Protein AF-A0A9D9VM12-F1 (afdb_monomer_lite)

Foldseek 3Di:
DAQPLVVLVVVLVVLVVQLVVLVVVLVVCVVVVPDDPVSNVVSVVSNVVSVVVNVVSVVVVVVDDRRDDDDCCVVCVVVPPDVPPPPPPDDPDDD

Structure (mmCIF, N/CA/C/O backbone):
data_AF-A0A9D9VM12-F1
#
_entry.id   AF-A0A9D9VM12-F1
#
loop_
_atom_site.group_PDB
_atom_site.id
_atom_site.type_symbol
_atom_site.label_atom_id
_atom_site.label_alt_id
_atom_site.label_comp_id
_atom_site.label_asym_id
_atom_site.label_entity_id
_atom_site.label_seq_id
_atom_site.pdbx_PDB_ins_code
_atom_site.Cartn_x
_atom_site.Cartn_y
_atom_site.Cartn_z
_atom_site.occupancy
_atom_site.B_iso_or_equiv
_atom_site.auth_seq_id
_atom_site.auth_comp_id
_atom_site.auth_asym_id
_atom_site.auth_atom_id
_atom_site.pdbx_PDB_model_num
ATOM 1 N N . MET A 1 1 ? -2.227 -1.977 24.884 1.00 69.00 1 MET A N 1
ATOM 2 C CA . MET A 1 1 ? -3.162 -2.184 23.758 1.00 69.00 1 MET A CA 1
ATOM 3 C C . MET A 1 1 ? -2.968 -1.035 22.780 1.00 69.00 1 MET A C 1
ATOM 5 O O . MET A 1 1 ? -3.048 0.114 23.201 1.00 69.00 1 MET A O 1
ATOM 9 N N . ILE A 1 2 ? -2.592 -1.322 21.534 1.00 78.81 2 ILE A N 1
ATOM 10 C CA . ILE A 1 2 ? -2.307 -0.289 20.522 1.00 78.81 2 ILE A CA 1
ATOM 11 C C . ILE A 1 2 ? -3.614 0.001 19.773 1.00 78.81 2 ILE A C 1
ATOM 13 O O . ILE A 1 2 ? -4.317 -0.954 19.431 1.00 78.81 2 ILE A O 1
ATOM 17 N N . PRO A 1 3 ? -3.976 1.271 19.513 1.00 84.19 3 PRO A N 1
ATOM 18 C CA . PRO A 1 3 ? -5.153 1.575 18.708 1.00 84.19 3 PRO A CA 1
ATOM 19 C C . PRO A 1 3 ? -5.018 0.944 17.320 1.00 84.19 3 PRO A C 1
ATOM 21 O O . PRO A 1 3 ? -4.016 1.163 16.632 1.00 84.19 3 PRO A O 1
ATOM 24 N N . LEU A 1 4 ? -6.027 0.182 16.892 1.00 85.25 4 LEU A N 1
ATOM 25 C CA . LEU A 1 4 ? -6.028 -0.484 15.585 1.00 85.25 4 LEU A CA 1
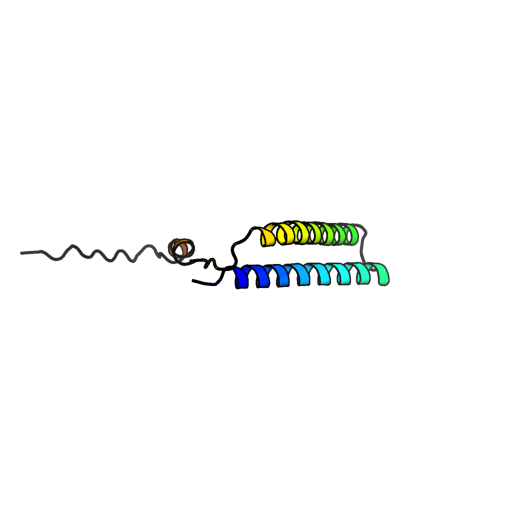ATOM 26 C C . LEU A 1 4 ? -5.840 0.530 14.440 1.00 85.25 4 LEU A C 1
ATOM 28 O O . LEU A 1 4 ? -5.167 0.256 13.445 1.00 85.25 4 LEU A O 1
ATOM 32 N N . SER A 1 5 ? -6.376 1.734 14.638 1.00 84.44 5 SER A N 1
ATOM 33 C CA . SER A 1 5 ? -6.271 2.880 13.738 1.00 84.44 5 SER A CA 1
ATOM 34 C C . SER A 1 5 ? -4.829 3.233 13.366 1.00 84.44 5 SER A C 1
ATOM 36 O O . SER A 1 5 ? -4.536 3.456 12.193 1.00 84.44 5 SER A O 1
ATOM 38 N N . TRP A 1 6 ? -3.907 3.221 14.330 1.00 86.06 6 TRP A N 1
ATOM 39 C CA . TRP A 1 6 ? -2.502 3.563 14.096 1.00 86.06 6 TRP A CA 1
ATOM 40 C C . TRP A 1 6 ? -1.808 2.526 13.213 1.00 86.06 6 TRP A C 1
ATOM 42 O O . TRP A 1 6 ? -1.072 2.888 12.295 1.00 86.06 6 TRP A O 1
ATOM 52 N N . LEU A 1 7 ? -2.076 1.242 13.457 1.00 85.62 7 LEU A N 1
ATOM 53 C CA . LEU A 1 7 ? -1.507 0.146 12.675 1.00 85.62 7 LEU A CA 1
ATOM 54 C C . LEU A 1 7 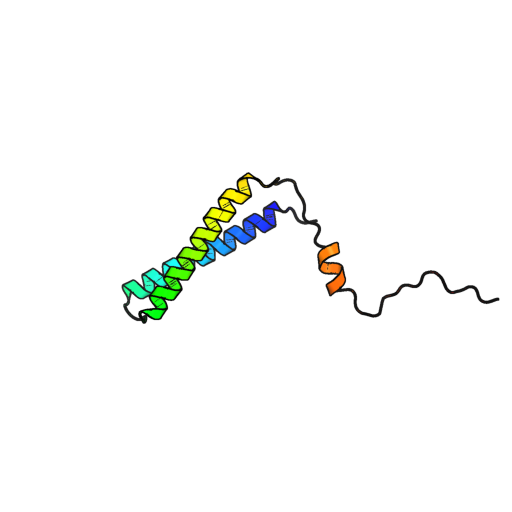? -2.034 0.155 11.235 1.00 85.62 7 LEU A C 1
ATOM 56 O O . LEU A 1 7 ? -1.246 0.038 10.298 1.00 85.62 7 LEU A O 1
ATOM 60 N N . LEU A 1 8 ? -3.341 0.359 11.051 1.00 86.38 8 LEU A N 1
ATOM 61 C CA . LEU A 1 8 ? -3.961 0.455 9.726 1.00 86.38 8 LEU A CA 1
ATOM 62 C C . LEU A 1 8 ? -3.412 1.639 8.922 1.00 86.38 8 LEU A C 1
ATOM 64 O O . LEU A 1 8 ? -3.060 1.469 7.755 1.00 86.38 8 LEU A O 1
ATOM 68 N N . ILE A 1 9 ? -3.288 2.818 9.541 1.00 87.75 9 ILE A N 1
ATOM 69 C CA . ILE A 1 9 ? -2.743 4.018 8.888 1.00 87.75 9 ILE A CA 1
ATOM 70 C C . ILE A 1 9 ? -1.273 3.812 8.505 1.00 87.75 9 ILE A C 1
ATOM 72 O O . ILE A 1 9 ? -0.893 4.117 7.374 1.00 87.75 9 ILE A O 1
ATOM 76 N N . ALA A 1 10 ? -0.449 3.266 9.405 1.00 90.06 10 ALA A N 1
ATOM 77 C CA . ALA A 1 10 ? 0.955 2.980 9.111 1.00 90.06 10 ALA A CA 1
ATOM 78 C C . ALA A 1 10 ? 1.100 1.965 7.965 1.00 90.06 10 ALA A C 1
ATOM 80 O O . ALA A 1 10 ? 1.912 2.161 7.059 1.00 90.06 10 ALA A O 1
ATOM 81 N N . TRP A 1 11 ? 0.282 0.911 7.968 1.00 88.00 11 TRP A N 1
ATOM 82 C CA . TRP A 1 11 ? 0.275 -0.101 6.915 1.00 88.00 11 TRP A CA 1
ATOM 83 C C . TRP A 1 11 ? -0.151 0.474 5.555 1.00 88.00 11 TRP A C 1
ATOM 85 O O . TRP A 1 11 ? 0.542 0.258 4.560 1.00 88.00 11 TRP A O 1
ATOM 95 N N . LEU A 1 12 ? -1.214 1.285 5.512 1.00 89.75 12 LEU A N 1
ATOM 96 C CA . LEU A 1 12 ? -1.626 2.011 4.302 1.00 89.75 12 LEU A CA 1
ATOM 97 C C . LEU A 1 12 ? -0.548 2.971 3.803 1.00 89.75 12 LEU A C 1
ATOM 99 O O . LEU A 1 12 ? -0.307 3.044 2.600 1.00 89.75 12 LEU A O 1
ATOM 103 N N . GLY A 1 13 ? 0.117 3.681 4.716 1.00 91.94 13 GLY A N 1
ATOM 104 C CA . GLY A 1 13 ? 1.221 4.578 4.386 1.00 91.94 13 GLY A CA 1
ATOM 105 C C . GLY A 1 13 ? 2.385 3.839 3.725 1.00 91.94 13 GLY A C 1
ATOM 106 O O . GLY A 1 13 ? 2.852 4.255 2.665 1.00 91.94 13 GLY A O 1
ATOM 107 N N . MET A 1 14 ? 2.814 2.710 4.298 1.00 92.75 14 MET A N 1
ATOM 108 C CA . MET A 1 14 ? 3.869 1.874 3.711 1.00 92.75 14 MET A CA 1
ATOM 109 C C . MET A 1 14 ? 3.469 1.324 2.340 1.00 92.75 14 MET A C 1
ATOM 111 O O . MET A 1 14 ? 4.274 1.353 1.409 1.00 92.75 14 MET A O 1
ATOM 115 N N . LEU A 1 15 ? 2.226 0.863 2.192 1.00 91.44 15 LEU A N 1
ATOM 116 C CA . LEU A 1 15 ? 1.735 0.294 0.939 1.00 91.44 15 LEU A CA 1
ATOM 117 C C . LEU A 1 15 ? 1.598 1.360 -0.162 1.00 91.44 15 LEU A C 1
ATOM 119 O O . LEU A 1 15 ? 1.974 1.120 -1.311 1.00 91.44 15 LEU A O 1
ATOM 123 N N . GLY A 1 16 ? 1.149 2.566 0.194 1.00 90.81 16 GLY A N 1
ATOM 124 C CA . GLY A 1 16 ? 1.119 3.719 -0.706 1.00 90.81 16 GLY A CA 1
ATOM 125 C C . GLY A 1 16 ? 2.518 4.175 -1.129 1.00 90.81 16 GLY A C 1
ATOM 126 O O . GLY A 1 16 ? 2.752 4.434 -2.311 1.00 90.81 16 GLY A O 1
ATOM 127 N N . LEU A 1 17 ? 3.475 4.215 -0.197 1.00 94.06 17 LEU A N 1
ATOM 128 C CA . LEU A 1 17 ? 4.869 4.541 -0.506 1.00 94.06 17 LEU A CA 1
ATOM 129 C C . LEU A 1 17 ? 5.489 3.499 -1.443 1.00 94.06 17 LEU A C 1
ATOM 131 O O . LEU A 1 17 ? 6.140 3.862 -2.421 1.00 94.06 17 LEU A O 1
ATOM 135 N N . PHE A 1 18 ? 5.234 2.216 -1.196 1.00 91.12 18 PHE A N 1
ATOM 136 C CA . PHE A 1 18 ? 5.690 1.133 -2.061 1.00 91.12 18 PHE A CA 1
ATOM 137 C C . PHE A 1 18 ? 5.113 1.241 -3.483 1.00 91.12 18 PHE A C 1
ATOM 139 O O . PHE A 1 18 ? 5.858 1.146 -4.460 1.00 91.12 18 PHE A O 1
ATOM 146 N N . PHE A 1 19 ? 3.814 1.528 -3.612 1.00 91.31 19 PHE A N 1
ATOM 147 C CA . PHE A 1 19 ? 3.167 1.782 -4.903 1.00 91.31 19 PHE A CA 1
ATOM 148 C C . PHE A 1 19 ? 3.802 2.962 -5.654 1.00 91.31 19 PHE A C 1
ATOM 150 O O . PHE A 1 19 ? 4.07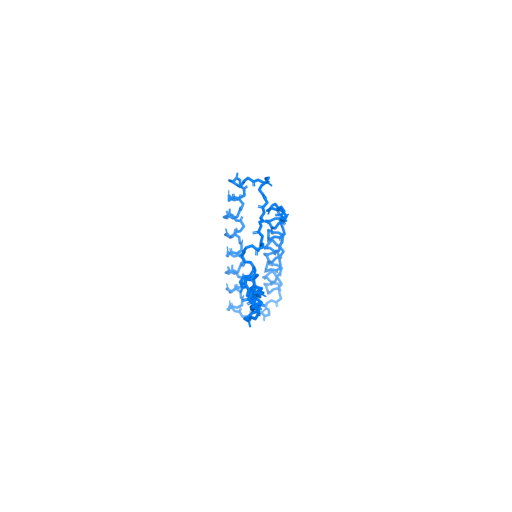7 2.871 -6.853 1.00 91.31 19 PHE A O 1
ATOM 157 N N . LEU A 1 20 ? 4.074 4.061 -4.947 1.00 93.62 20 LEU A N 1
ATOM 158 C CA . LEU A 1 20 ? 4.672 5.260 -5.526 1.00 93.62 20 LEU A CA 1
ATOM 159 C C . LEU A 1 20 ? 6.101 4.996 -6.018 1.00 93.62 20 LEU A C 1
ATOM 161 O O . LEU A 1 20 ? 6.445 5.390 -7.133 1.00 93.62 20 LEU A O 1
ATOM 165 N N . VAL A 1 21 ? 6.911 4.277 -5.238 1.00 92.44 21 VAL A N 1
ATOM 166 C CA . VAL A 1 21 ? 8.257 3.860 -5.657 1.00 92.44 21 VAL A CA 1
ATOM 167 C C . VAL A 1 21 ? 8.181 2.981 -6.905 1.00 92.44 21 VAL A C 1
ATOM 169 O O . VAL A 1 21 ? 8.890 3.254 -7.871 1.00 92.44 21 VAL A O 1
ATOM 172 N N . ALA A 1 22 ? 7.277 1.998 -6.943 1.00 89.44 22 ALA A N 1
ATOM 173 C CA . ALA A 1 22 ? 7.104 1.133 -8.110 1.00 89.44 22 ALA A CA 1
ATOM 174 C C . ALA A 1 22 ? 6.714 1.920 -9.378 1.00 89.44 22 ALA A C 1
ATOM 176 O O . ALA A 1 22 ? 7.252 1.657 -10.457 1.00 89.44 22 ALA A O 1
ATOM 177 N N . LEU A 1 23 ? 5.841 2.928 -9.256 1.00 91.69 23 LEU A N 1
ATOM 178 C CA . LEU A 1 23 ? 5.503 3.832 -10.361 1.00 91.69 23 LEU A CA 1
ATOM 179 C C . LEU A 1 23 ? 6.713 4.635 -10.844 1.00 91.69 23 LEU A C 1
ATOM 181 O O . LEU A 1 23 ? 6.975 4.675 -12.047 1.00 91.69 23 LEU A O 1
ATOM 185 N N . ILE A 1 24 ? 7.469 5.249 -9.928 1.00 92.62 24 ILE A N 1
ATOM 186 C CA . ILE A 1 24 ? 8.687 5.996 -10.279 1.00 92.62 24 ILE A CA 1
ATOM 187 C C . ILE A 1 24 ? 9.676 5.080 -11.001 1.00 92.62 24 ILE A C 1
ATOM 189 O O . ILE A 1 24 ? 10.238 5.465 -12.030 1.00 92.62 24 ILE A O 1
ATOM 193 N N . THR A 1 25 ? 9.871 3.862 -10.500 1.00 89.50 25 THR A N 1
ATOM 194 C CA . THR A 1 25 ? 10.735 2.858 -11.122 1.00 89.50 25 THR A CA 1
ATOM 195 C C . THR A 1 25 ? 10.264 2.518 -12.535 1.00 89.50 25 THR A C 1
ATOM 197 O O . THR A 1 25 ? 11.082 2.510 -13.456 1.00 89.50 25 THR A O 1
ATOM 200 N N . LEU A 1 26 ? 8.960 2.314 -12.752 1.00 88.44 26 LEU A N 1
ATOM 201 C CA . LEU A 1 26 ? 8.411 2.056 -14.085 1.00 88.44 26 LEU A CA 1
ATOM 202 C C . LEU A 1 26 ? 8.670 3.227 -15.043 1.00 88.44 26 LEU A C 1
ATOM 204 O O . LEU A 1 26 ? 9.190 3.015 -16.138 1.00 88.44 26 LEU A O 1
ATOM 208 N N . PHE A 1 27 ? 8.361 4.458 -14.628 1.00 89.25 27 PHE A N 1
ATOM 209 C CA . PHE A 1 27 ? 8.592 5.652 -15.447 1.00 89.25 27 PHE A CA 1
ATOM 210 C C . PHE A 1 27 ? 10.074 5.868 -15.756 1.00 89.25 27 PHE A C 1
ATOM 212 O O . PHE A 1 27 ? 10.419 6.255 -16.870 1.00 89.25 27 PHE A O 1
ATOM 219 N N . THR A 1 28 ? 10.953 5.584 -14.797 1.00 89.25 28 THR A N 1
ATOM 220 C CA . THR A 1 28 ? 12.407 5.674 -14.976 1.00 89.25 28 THR A CA 1
ATOM 221 C C . THR A 1 28 ? 12.877 4.666 -16.020 1.00 89.25 28 THR A C 1
ATOM 223 O O . THR A 1 28 ? 13.575 5.039 -16.963 1.00 89.25 28 THR A O 1
ATOM 226 N N . HIS A 1 29 ? 12.441 3.410 -15.919 1.00 87.69 29 HIS A N 1
ATOM 227 C CA . HIS A 1 29 ? 12.771 2.397 -16.916 1.00 87.69 29 HIS A CA 1
ATOM 228 C C . HIS A 1 29 ? 12.249 2.777 -18.304 1.00 87.69 29 HIS A C 1
ATOM 230 O O . HIS A 1 29 ? 13.025 2.743 -19.255 1.00 87.69 29 HIS A O 1
ATOM 236 N N . LEU A 1 30 ? 10.994 3.228 -18.414 1.00 86.94 30 LEU A N 1
ATOM 237 C CA . LEU A 1 30 ? 10.402 3.649 -19.689 1.00 86.94 30 LEU A CA 1
ATOM 238 C C . LEU A 1 30 ? 11.136 4.849 -20.300 1.00 86.94 30 LEU A C 1
ATOM 240 O O . LEU A 1 30 ? 11.321 4.903 -21.512 1.00 86.94 30 LEU A O 1
ATOM 244 N N . ARG A 1 31 ? 11.577 5.799 -19.467 1.00 88.19 31 ARG A N 1
ATOM 245 C CA . ARG A 1 31 ? 12.293 7.001 -19.910 1.00 88.19 31 ARG A CA 1
ATOM 246 C C . ARG A 1 31 ? 13.681 6.688 -20.454 1.00 88.19 31 ARG A C 1
ATOM 248 O O . ARG A 1 31 ? 14.082 7.278 -21.452 1.00 88.19 31 ARG A O 1
ATOM 255 N N . TYR A 1 32 ? 14.429 5.829 -19.768 1.00 88.19 32 TYR A N 1
ATOM 256 C CA . TYR A 1 32 ? 15.827 5.563 -20.109 1.00 88.19 32 TYR A CA 1
ATOM 257 C C . TYR A 1 32 ? 16.010 4.299 -20.963 1.00 88.19 32 TYR A C 1
ATOM 259 O O . TYR A 1 32 ? 17.104 4.064 -21.463 1.00 88.19 32 TYR A O 1
ATOM 267 N N . GLY A 1 33 ? 14.966 3.484 -21.143 1.00 81.06 33 GLY A N 1
ATOM 268 C CA . GLY A 1 33 ? 14.984 2.294 -22.000 1.00 81.06 33 GLY A CA 1
ATOM 269 C C . GLY A 1 33 ? 15.947 1.190 -21.545 1.00 81.06 33 GLY A C 1
ATOM 270 O O . GLY A 1 33 ? 16.262 0.301 -22.326 1.00 81.06 33 GLY A O 1
ATOM 271 N N . VAL A 1 34 ? 16.434 1.237 -20.300 1.00 77.06 34 VAL A N 1
ATOM 272 C CA . VAL A 1 34 ? 17.559 0.403 -19.817 1.00 77.06 34 VAL A CA 1
ATOM 273 C C . VAL A 1 34 ? 17.115 -0.999 -19.378 1.00 77.06 34 VAL A C 1
ATOM 275 O O . VAL A 1 34 ? 17.940 -1.878 -19.149 1.00 77.06 34 VAL A O 1
ATOM 278 N N . ALA A 1 35 ? 15.809 -1.223 -19.232 1.00 81.00 35 ALA A N 1
ATOM 279 C CA . ALA A 1 35 ? 15.270 -2.446 -18.652 1.00 81.00 35 ALA A CA 1
ATOM 280 C C . ALA A 1 35 ? 14.789 -3.456 -19.699 1.00 81.00 35 ALA A C 1
ATOM 282 O O . ALA A 1 35 ? 14.303 -3.102 -20.772 1.00 81.00 35 ALA A O 1
ATOM 283 N N . SER A 1 36 ? 14.876 -4.737 -19.342 1.00 83.62 36 SER A N 1
ATOM 284 C CA . SER A 1 36 ? 14.320 -5.830 -20.142 1.00 83.62 36 SER A CA 1
ATOM 285 C C . SER A 1 36 ? 12.788 -5.864 -20.066 1.00 83.62 36 SER A C 1
ATOM 287 O O . SER A 1 36 ? 12.193 -5.406 -19.089 1.00 83.62 36 SER A O 1
ATOM 289 N N . PHE A 1 37 ? 12.138 -6.483 -21.059 1.00 83.62 37 PHE A N 1
ATOM 290 C CA . PHE A 1 37 ? 10.683 -6.697 -21.071 1.00 83.62 37 PHE A CA 1
ATOM 291 C C . PHE A 1 37 ? 10.155 -7.315 -19.763 1.00 83.62 37 PHE A C 1
ATOM 293 O O . PHE A 1 37 ? 9.137 -6.879 -19.228 1.00 83.62 37 PHE A O 1
ATOM 300 N N . VAL A 1 38 ? 10.889 -8.284 -19.208 1.00 86.25 38 VAL A N 1
ATOM 301 C CA . VAL A 1 38 ? 10.525 -8.976 -17.962 1.00 86.25 38 VAL A CA 1
ATOM 302 C C . VAL A 1 38 ? 10.466 -8.007 -16.780 1.00 86.25 38 VAL A C 1
ATOM 304 O O . VAL A 1 38 ? 9.562 -8.102 -15.954 1.00 86.25 38 VAL A O 1
ATOM 307 N N . THR A 1 39 ? 11.383 -7.041 -16.721 1.00 85.81 39 THR A N 1
ATOM 308 C CA . THR A 1 39 ? 11.420 -6.013 -15.673 1.00 85.81 39 THR A CA 1
ATOM 309 C C . THR A 1 39 ? 10.211 -5.080 -15.755 1.00 85.81 39 THR A C 1
ATOM 311 O O . THR A 1 39 ? 9.648 -4.716 -14.723 1.00 85.81 39 THR A O 1
ATOM 314 N N . TYR A 1 40 ? 9.768 -4.713 -16.962 1.00 84.19 40 TYR A N 1
ATOM 315 C CA . TYR A 1 40 ? 8.541 -3.929 -17.127 1.00 84.19 40 TYR A CA 1
ATOM 316 C C . TYR A 1 40 ? 7.318 -4.710 -16.662 1.00 84.19 40 TYR A C 1
ATOM 318 O O . TYR A 1 40 ? 6.517 -4.184 -15.893 1.00 84.19 40 TYR A O 1
ATOM 326 N N . LEU A 1 41 ? 7.203 -5.971 -17.086 1.00 88.50 41 LEU A N 1
ATOM 327 C CA . LEU A 1 41 ? 6.074 -6.826 -16.737 1.00 88.50 41 LEU A CA 1
ATOM 328 C C . LEU A 1 41 ? 5.973 -7.043 -15.221 1.00 88.50 41 LEU A C 1
ATOM 330 O O . LEU A 1 41 ? 4.893 -6.886 -14.655 1.00 88.50 41 LEU A O 1
ATOM 334 N N . SER A 1 42 ? 7.087 -7.358 -14.554 1.00 89.25 42 SER A N 1
ATOM 335 C CA . SER A 1 42 ? 7.102 -7.560 -13.102 1.00 89.25 42 SER A CA 1
ATOM 336 C C . SER A 1 42 ? 6.775 -6.275 -12.339 1.00 89.25 42 SER A C 1
ATOM 338 O O . SER A 1 42 ? 5.990 -6.314 -11.393 1.00 89.25 42 SER A O 1
ATOM 340 N N . THR A 1 43 ? 7.293 -5.125 -12.782 1.00 89.31 43 THR A N 1
ATOM 341 C CA . THR A 1 43 ? 6.978 -3.822 -12.169 1.00 89.31 43 THR A CA 1
ATOM 342 C C . THR A 1 43 ? 5.495 -3.474 -12.335 1.00 89.31 43 THR A C 1
ATOM 344 O O . THR A 1 43 ? 4.854 -3.017 -11.390 1.00 89.31 43 THR A O 1
ATOM 347 N N . LEU A 1 44 ? 4.918 -3.739 -13.509 1.00 89.25 44 LEU A N 1
ATOM 348 C CA . LEU A 1 44 ? 3.503 -3.486 -13.794 1.00 89.25 44 LEU A CA 1
ATOM 349 C C . LEU A 1 44 ? 2.591 -4.406 -12.967 1.00 89.25 44 LEU A C 1
ATOM 351 O O . LEU A 1 44 ? 1.608 -3.937 -12.395 1.00 89.25 44 LEU A O 1
ATOM 355 N N . LEU A 1 45 ? 2.955 -5.684 -12.815 1.00 92.44 45 LEU A N 1
ATOM 356 C CA . LEU A 1 45 ? 2.268 -6.607 -11.905 1.00 92.44 45 LEU A CA 1
ATOM 357 C C . LEU A 1 45 ? 2.307 -6.108 -10.456 1.00 92.44 45 LEU A C 1
ATOM 359 O O . LEU A 1 45 ? 1.274 -6.107 -9.790 1.00 92.44 45 LEU A O 1
ATOM 363 N N . PHE A 1 46 ? 3.459 -5.629 -9.981 1.00 89.19 46 PHE A N 1
ATOM 364 C CA . PHE A 1 46 ? 3.584 -5.063 -8.635 1.00 89.19 46 PHE A CA 1
ATOM 365 C C . PHE A 1 46 ? 2.681 -3.847 -8.419 1.00 89.19 46 PHE A C 1
ATOM 367 O O . PHE A 1 46 ? 2.006 -3.758 -7.391 1.00 89.19 46 PHE A O 1
ATOM 374 N N . ILE A 1 47 ? 2.630 -2.938 -9.394 1.00 93.00 47 ILE A N 1
ATOM 375 C CA . ILE A 1 47 ? 1.723 -1.783 -9.382 1.00 93.00 47 ILE A CA 1
ATOM 376 C C . ILE A 1 47 ? 0.267 -2.261 -9.340 1.00 93.00 47 ILE A C 1
ATOM 378 O O . ILE A 1 47 ? -0.509 -1.765 -8.526 1.00 93.00 47 ILE A O 1
ATOM 382 N N . GLY A 1 48 ? -0.096 -3.254 -10.157 1.00 93.50 48 GLY A N 1
ATOM 383 C CA . GLY A 1 48 ? -1.447 -3.815 -10.206 1.00 93.50 48 GLY A CA 1
ATOM 384 C C . GLY A 1 48 ? -1.885 -4.452 -8.884 1.00 93.50 48 GLY A C 1
ATOM 385 O O . GLY A 1 48 ? -2.958 -4.131 -8.374 1.00 93.50 48 GLY A O 1
ATOM 386 N N . VAL A 1 49 ? -1.041 -5.300 -8.289 1.00 93.81 49 VAL A N 1
ATOM 387 C CA . VAL A 1 49 ? -1.307 -5.928 -6.981 1.00 93.81 49 VAL A CA 1
ATOM 388 C C . VAL A 1 49 ? -1.416 -4.873 -5.882 1.00 93.81 49 VAL A C 1
ATOM 390 O O . VAL A 1 49 ? -2.326 -4.936 -5.059 1.00 93.81 49 VAL A O 1
ATOM 393 N N . SER A 1 50 ? -0.539 -3.870 -5.892 1.00 91.12 50 SER A N 1
ATOM 394 C CA . SER A 1 50 ? -0.568 -2.786 -4.904 1.00 91.12 50 SER A CA 1
ATOM 395 C C . SER A 1 50 ? -1.828 -1.925 -5.043 1.00 91.12 50 SER A C 1
ATOM 397 O O . SER A 1 50 ? -2.460 -1.599 -4.042 1.00 91.12 50 SER A O 1
ATOM 399 N N . ALA A 1 51 ? -2.256 -1.612 -6.270 1.00 92.69 51 ALA A N 1
ATOM 400 C CA . ALA A 1 51 ? -3.507 -0.897 -6.521 1.00 92.69 51 ALA A CA 1
ATOM 401 C C . ALA A 1 51 ? -4.733 -1.704 -6.062 1.00 92.69 51 ALA A C 1
ATOM 403 O O . ALA A 1 51 ? -5.626 -1.157 -5.415 1.00 92.69 51 ALA A O 1
ATOM 404 N N . ALA A 1 52 ? -4.761 -3.011 -6.340 1.00 93.81 52 ALA A N 1
ATOM 405 C CA . ALA A 1 52 ? -5.819 -3.896 -5.862 1.00 93.81 52 ALA A CA 1
ATOM 406 C C . ALA A 1 52 ? -5.857 -3.950 -4.326 1.00 93.81 52 ALA A C 1
ATOM 408 O O . ALA A 1 52 ? -6.928 -3.819 -3.735 1.00 93.81 52 ALA A O 1
ATOM 409 N N . ALA A 1 53 ? -4.697 -4.066 -3.674 1.00 91.38 53 ALA A N 1
ATOM 410 C CA . ALA A 1 53 ? -4.593 -4.035 -2.219 1.00 91.38 53 ALA A CA 1
ATOM 411 C C . ALA A 1 53 ? -5.092 -2.705 -1.637 1.00 91.38 53 ALA A C 1
ATOM 413 O O . ALA A 1 53 ? -5.856 -2.728 -0.675 1.00 91.38 53 ALA A O 1
ATOM 414 N N . LEU A 1 54 ? -4.746 -1.562 -2.244 1.00 90.31 54 LEU A N 1
ATOM 415 C CA . LEU A 1 54 ? -5.271 -0.253 -1.838 1.00 90.31 54 LEU A CA 1
ATOM 416 C C . LEU A 1 54 ? -6.794 -0.190 -1.957 1.00 90.31 54 LEU A C 1
ATOM 418 O O . LEU A 1 54 ? -7.449 0.299 -1.040 1.00 90.31 54 LEU A O 1
ATOM 422 N N . LEU A 1 55 ? -7.368 -0.689 -3.053 1.00 92.56 55 LEU A N 1
ATOM 423 C CA . LEU A 1 55 ? -8.817 -0.674 -3.272 1.00 92.56 55 LEU A CA 1
ATOM 424 C C . LEU A 1 55 ? -9.559 -1.560 -2.268 1.00 92.56 55 LEU A C 1
ATOM 426 O O . LEU A 1 55 ? -10.554 -1.128 -1.684 1.00 92.56 55 LEU A O 1
ATOM 430 N N . VAL A 1 56 ? -9.075 -2.784 -2.048 1.00 91.75 56 VAL A N 1
ATOM 431 C CA . VAL A 1 56 ? -9.661 -3.716 -1.074 1.00 91.75 56 VAL A CA 1
ATOM 432 C C . VAL A 1 56 ? -9.531 -3.156 0.339 1.00 91.75 56 VAL A C 1
ATOM 434 O O . VAL A 1 56 ? -10.516 -3.126 1.074 1.00 91.75 56 VAL A O 1
ATOM 437 N N . ALA A 1 57 ? -8.354 -2.643 0.700 1.00 88.38 57 ALA A N 1
ATOM 438 C CA . ALA A 1 57 ? -8.126 -2.020 1.995 1.00 88.38 57 ALA A CA 1
ATOM 439 C C . ALA A 1 57 ? -9.036 -0.810 2.205 1.00 88.38 57 ALA A C 1
ATOM 441 O O . ALA A 1 57 ? -9.710 -0.735 3.223 1.00 88.38 57 ALA A O 1
ATOM 442 N N . SER A 1 58 ? -9.120 0.098 1.230 1.00 87.38 58 SER A N 1
ATOM 443 C CA . SER A 1 58 ? -9.966 1.296 1.317 1.00 87.38 58 SER A CA 1
ATOM 444 C C . SER A 1 58 ? -11.434 0.940 1.542 1.00 87.38 58 SER A C 1
ATOM 446 O O . SER A 1 58 ? -12.090 1.571 2.364 1.00 87.38 58 SER A O 1
ATOM 448 N N . ASN A 1 59 ? -11.937 -0.101 0.870 1.00 89.88 59 ASN A N 1
ATOM 449 C CA . ASN A 1 59 ? -13.287 -0.609 1.118 1.00 89.88 59 ASN A CA 1
ATOM 450 C C . ASN A 1 59 ? -13.425 -1.213 2.522 1.00 89.88 59 ASN A C 1
ATOM 452 O O . ASN A 1 59 ? -14.406 -0.945 3.212 1.00 89.88 59 ASN A O 1
ATOM 456 N N . TYR A 1 60 ? -12.440 -1.995 2.967 1.00 86.00 60 TYR A N 1
ATOM 457 C CA . TYR A 1 60 ? -12.457 -2.621 4.287 1.00 86.00 60 TYR A CA 1
ATOM 458 C C . TYR A 1 60 ? -12.447 -1.588 5.426 1.00 86.00 60 TYR A C 1
ATOM 460 O O . TYR A 1 60 ? -13.215 -1.722 6.375 1.00 86.00 60 TYR A O 1
ATOM 468 N N . LEU A 1 61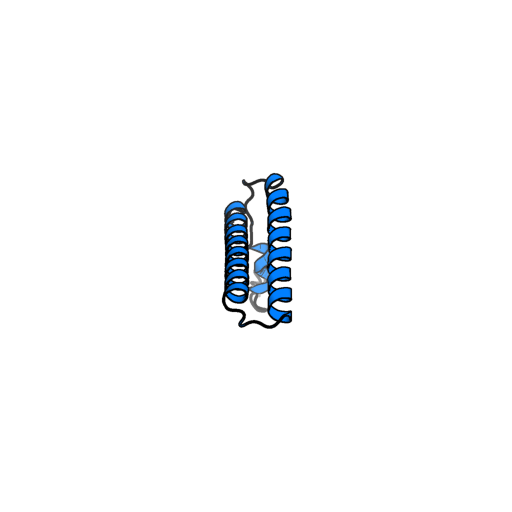 ? -11.669 -0.507 5.306 1.00 86.38 61 LEU A N 1
ATOM 469 C CA . LEU A 1 61 ? -11.581 0.571 6.304 1.00 86.38 61 LEU A CA 1
ATOM 470 C C . LEU A 1 61 ? -12.923 1.234 6.642 1.00 86.38 61 LEU A C 1
ATOM 472 O O . LEU A 1 61 ? -13.086 1.739 7.750 1.00 86.38 61 LEU A O 1
ATOM 476 N N . ILE A 1 62 ? -13.879 1.234 5.709 1.00 87.25 62 ILE A N 1
ATOM 477 C CA . ILE A 1 62 ? -15.225 1.790 5.925 1.00 87.25 62 ILE A CA 1
ATOM 478 C C . ILE A 1 62 ? -16.011 0.934 6.928 1.00 87.25 62 ILE A C 1
ATOM 480 O O . ILE A 1 62 ? -16.875 1.438 7.638 1.00 87.25 62 ILE A O 1
ATOM 484 N N . THR A 1 63 ? -15.707 -0.363 6.995 1.00 87.69 63 THR A N 1
ATOM 485 C CA . THR A 1 63 ? -16.415 -1.329 7.846 1.00 87.69 63 THR A CA 1
ATOM 486 C C . THR A 1 63 ? -15.805 -1.484 9.239 1.00 87.69 63 THR A C 1
ATOM 488 O O . THR A 1 63 ? -16.418 -2.102 10.106 1.00 87.69 63 THR A O 1
ATOM 491 N N . ILE A 1 64 ? -14.607 -0.939 9.464 1.00 84.69 64 ILE A N 1
ATOM 492 C CA . ILE A 1 64 ? -13.865 -1.101 10.716 1.00 84.69 64 ILE A CA 1
ATOM 493 C C . ILE A 1 64 ? -14.346 -0.097 11.766 1.00 84.69 64 ILE A C 1
ATOM 495 O O . ILE A 1 64 ? -14.478 1.096 11.497 1.00 84.69 64 ILE A O 1
ATOM 499 N N . ASP A 1 65 ? -14.515 -0.576 12.999 1.00 87.00 65 ASP A N 1
ATOM 500 C CA . ASP A 1 65 ? -14.646 0.284 14.173 1.00 87.00 65 ASP A CA 1
ATOM 501 C C . ASP A 1 65 ? -13.267 0.808 14.610 1.00 87.00 65 ASP A C 1
ATOM 503 O O . ASP A 1 65 ? -12.408 0.073 15.104 1.00 87.00 65 ASP A O 1
ATOM 507 N N . TRP A 1 66 ? -13.058 2.111 14.425 1.00 83.50 66 TRP A N 1
ATOM 508 C CA . TRP A 1 66 ? -11.799 2.807 14.702 1.00 83.50 66 TRP A CA 1
ATOM 509 C C . TRP A 1 66 ? -11.476 2.951 16.194 1.00 83.50 66 TRP A C 1
ATOM 511 O O . TRP A 1 66 ? -10.338 3.290 16.532 1.00 83.50 66 TRP A O 1
ATOM 521 N N . ASN A 1 67 ? -12.441 2.686 17.078 1.00 86.62 67 ASN A N 1
ATOM 522 C CA . ASN A 1 67 ? -12.249 2.750 18.526 1.00 86.62 67 ASN A CA 1
ATOM 523 C C . ASN A 1 67 ? -11.721 1.438 19.118 1.00 86.62 67 ASN A C 1
ATOM 525 O O . ASN A 1 67 ? -11.402 1.387 20.309 1.00 86.62 67 ASN A O 1
ATOM 529 N N . GLN A 1 68 ? -11.603 0.379 18.313 1.00 84.12 68 GLN A N 1
ATOM 530 C CA . GLN A 1 68 ? -11.058 -0.882 18.793 1.00 84.12 68 GLN A CA 1
ATOM 531 C C . GLN A 1 68 ? -9.549 -0.791 19.035 1.00 84.12 68 GLN A C 1
ATOM 533 O O . GLN A 1 68 ? -8.777 -0.205 18.267 1.00 84.12 68 GLN A O 1
ATOM 538 N N . SER A 1 69 ? -9.122 -1.414 20.130 1.00 82.62 69 SER A N 1
ATOM 539 C CA . SER A 1 69 ? -7.712 -1.571 20.464 1.00 82.62 69 SER A CA 1
ATOM 540 C C . SER A 1 69 ? -7.295 -3.017 20.241 1.00 82.62 69 SER A C 1
ATOM 542 O O . SER A 1 69 ? -8.044 -3.947 20.538 1.00 82.62 69 SER A O 1
ATOM 544 N N . LEU A 1 70 ? -6.102 -3.198 19.684 1.00 79.62 70 LEU A N 1
ATOM 545 C CA . LEU A 1 70 ? -5.517 -4.509 19.471 1.00 79.62 70 LEU A CA 1
ATOM 546 C C . LEU A 1 70 ? -4.662 -4.858 20.692 1.00 79.62 70 LEU A C 1
ATOM 548 O O . LEU A 1 70 ? -3.746 -4.109 21.066 1.00 79.62 70 LEU A O 1
ATOM 552 N N . ASP A 1 71 ? -4.970 -5.990 21.319 1.00 81.06 71 ASP A N 1
ATOM 553 C CA . ASP A 1 71 ? -4.105 -6.587 22.326 1.00 81.06 71 ASP A CA 1
ATOM 554 C C . ASP A 1 71 ? -3.210 -7.640 21.675 1.00 81.06 71 ASP A C 1
ATOM 556 O O . ASP A 1 71 ? -3.667 -8.696 21.248 1.00 81.06 71 ASP A O 1
ATOM 560 N N . LEU A 1 72 ? -1.925 -7.313 21.563 1.00 72.81 72 LEU A N 1
ATOM 561 C CA . LEU A 1 72 ? -0.916 -8.191 20.976 1.00 72.81 72 LEU A CA 1
ATOM 562 C C . LEU A 1 72 ? -0.294 -9.137 22.014 1.00 72.81 72 LEU A C 1
ATOM 564 O O . LEU A 1 72 ? 0.438 -10.049 21.632 1.00 72.81 72 LEU A O 1
ATOM 568 N N . GLY A 1 73 ? -0.574 -8.939 23.309 1.00 74.38 73 GLY A N 1
ATOM 569 C CA . GLY A 1 73 ? 0.008 -9.723 24.401 1.00 74.38 73 GLY A CA 1
ATOM 570 C C . GLY A 1 73 ? -0.266 -11.227 24.276 1.00 74.38 73 GLY A C 1
ATOM 571 O O . GLY A 1 73 ? 0.689 -12.000 24.214 1.00 74.38 73 GLY A O 1
ATOM 572 N N . PRO A 1 74 ? -1.531 -11.664 24.136 1.00 73.94 74 PRO A N 1
ATOM 573 C CA . PRO A 1 74 ? -1.865 -13.085 24.009 1.00 73.94 74 PRO A CA 1
ATOM 574 C C . PRO A 1 74 ? -1.333 -13.739 22.724 1.00 73.94 74 PRO A C 1
ATOM 576 O O . PRO A 1 74 ? -1.028 -14.927 22.717 1.00 73.94 74 PRO A O 1
ATOM 579 N N . SER A 1 75 ? -1.198 -12.976 21.634 1.00 69.81 75 SER A N 1
ATOM 580 C CA . SER A 1 75 ? -0.684 -13.479 20.349 1.00 69.81 75 SER A CA 1
ATOM 581 C C . SER A 1 75 ? 0.842 -13.579 20.286 1.00 69.81 75 SER A C 1
ATOM 583 O O . SER A 1 75 ? 1.369 -14.332 19.471 1.00 69.81 75 SER A O 1
ATOM 585 N N . LEU A 1 76 ? 1.552 -12.814 21.120 1.00 66.06 76 LEU A N 1
ATOM 586 C CA . LEU A 1 76 ? 3.016 -12.795 21.182 1.00 66.06 76 LEU A CA 1
ATOM 587 C C . LEU A 1 76 ? 3.569 -13.592 22.372 1.00 66.06 76 LEU A C 1
ATOM 589 O O . LEU A 1 76 ? 4.722 -14.004 22.323 1.00 66.06 76 LEU A O 1
ATOM 593 N N . GLY A 1 77 ? 2.763 -13.848 23.407 1.00 65.62 77 GLY A N 1
ATOM 594 C CA . GLY A 1 77 ? 3.139 -14.634 24.590 1.00 65.62 77 GLY A CA 1
ATOM 595 C C . GLY A 1 77 ? 3.800 -15.983 24.271 1.00 65.62 77 GLY A C 1
ATOM 596 O O . GLY A 1 77 ? 4.913 -16.211 24.735 1.00 65.62 77 GLY A O 1
ATOM 597 N N . PRO A 1 78 ? 3.235 -16.818 23.373 1.00 70.62 78 PRO A N 1
ATOM 598 C CA . PRO A 1 78 ? 3.824 -18.117 23.032 1.00 70.62 78 PRO A CA 1
ATOM 599 C C . PRO A 1 78 ? 5.192 -18.042 22.332 1.00 70.62 78 PRO A C 1
ATOM 601 O O . PRO A 1 78 ? 5.878 -19.053 22.227 1.00 70.62 78 PRO A O 1
ATOM 604 N N . LEU A 1 79 ? 5.587 -16.871 21.811 1.00 64.44 79 LEU A N 1
ATOM 605 C CA . LEU A 1 79 ? 6.904 -16.655 21.196 1.00 64.44 79 LEU A CA 1
ATOM 606 C C . LEU A 1 79 ? 7.981 -16.296 22.230 1.00 64.44 79 LEU A C 1
ATOM 608 O O . LEU A 1 79 ? 9.168 -16.420 21.931 1.00 64.44 79 LEU A O 1
ATOM 612 N N . PHE A 1 80 ? 7.575 -15.848 23.422 1.00 65.31 80 PHE A N 1
ATOM 613 C CA . PHE A 1 80 ? 8.465 -15.450 24.515 1.00 65.31 80 PHE A CA 1
ATOM 614 C C . PHE A 1 80 ? 8.370 -16.366 25.742 1.00 65.31 80 PHE A C 1
ATOM 616 O O . PHE A 1 80 ? 9.207 -16.242 26.637 1.00 65.31 80 PHE A O 1
ATOM 623 N N . ASP A 1 81 ? 7.423 -17.310 25.759 1.00 63.38 81 ASP A N 1
ATOM 624 C CA . ASP A 1 81 ? 7.416 -18.453 26.673 1.00 63.38 81 ASP A CA 1
ATOM 625 C C . ASP A 1 81 ? 8.615 -19.357 26.355 1.00 63.38 81 ASP A C 1
ATOM 627 O O . ASP A 1 81 ? 8.556 -20.318 25.584 1.00 63.38 81 ASP A O 1
ATOM 631 N N . LEU A 1 82 ? 9.758 -19.010 26.941 1.00 61.44 82 LEU A N 1
ATOM 632 C CA . LEU A 1 82 ? 10.909 -19.893 27.011 1.00 61.44 82 LEU A CA 1
ATOM 633 C C . LEU A 1 82 ? 10.491 -21.165 27.771 1.00 61.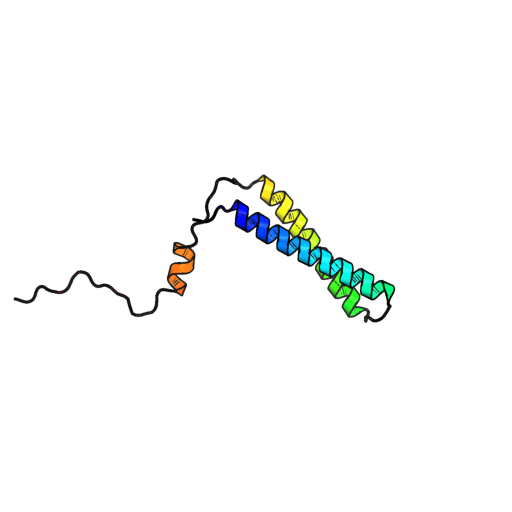44 82 LEU A C 1
ATOM 635 O O . LEU A 1 82 ? 9.847 -21.059 28.819 1.00 61.44 82 LEU A O 1
ATOM 639 N N . PRO A 1 83 ? 10.877 -22.367 27.305 1.00 51.94 83 PRO A N 1
ATOM 640 C CA . PRO A 1 83 ? 10.640 -23.603 28.040 1.00 51.94 83 PRO A CA 1
ATOM 641 C C . PRO A 1 83 ? 11.468 -23.571 29.333 1.00 51.94 83 PRO A C 1
ATOM 643 O O . PRO A 1 83 ? 12.629 -23.972 29.346 1.00 51.94 83 PRO A O 1
ATOM 646 N N . GLY A 1 84 ? 10.905 -23.029 30.413 1.00 55.72 84 GLY A N 1
ATOM 647 C CA . GLY A 1 84 ? 11.616 -22.918 31.686 1.00 55.72 84 GLY A CA 1
ATOM 648 C C . GLY A 1 84 ? 10.936 -22.120 32.795 1.00 55.72 84 GLY A C 1
ATOM 649 O O . GLY A 1 84 ? 11.263 -22.351 33.953 1.00 55.72 84 GLY A O 1
ATOM 650 N N . THR A 1 85 ? 9.978 -21.235 32.516 1.00 54.44 85 THR A N 1
ATOM 651 C CA . THR A 1 85 ? 9.273 -20.492 33.577 1.00 54.44 85 THR A CA 1
ATOM 652 C C . THR A 1 85 ? 7.927 -21.128 33.899 1.00 54.44 85 THR A C 1
ATOM 654 O O . THR A 1 85 ? 6.870 -20.552 33.666 1.00 54.44 85 THR A O 1
ATOM 657 N N . ILE A 1 86 ? 7.979 -22.344 34.448 1.00 55.81 86 ILE A N 1
ATOM 658 C CA . ILE A 1 86 ? 6.915 -22.833 35.327 1.00 55.81 86 ILE A CA 1
ATOM 659 C C . ILE A 1 86 ? 7.235 -22.248 36.705 1.00 55.81 86 ILE A C 1
ATOM 661 O O . ILE A 1 86 ? 8.057 -22.796 37.436 1.00 55.81 86 ILE A O 1
ATOM 665 N N . GLU A 1 87 ? 6.632 -21.114 37.057 1.00 55.47 87 GLU A N 1
ATOM 666 C CA . GLU A 1 87 ? 6.434 -20.808 38.474 1.00 55.47 87 GLU A CA 1
ATOM 667 C C . GLU A 1 87 ? 5.400 -21.815 38.987 1.00 55.47 87 GLU A C 1
ATOM 669 O O . GLU A 1 87 ? 4.205 -21.665 38.750 1.00 55.47 87 GLU A O 1
ATOM 674 N N . ASP A 1 88 ? 5.872 -22.892 39.615 1.00 52.03 88 ASP A N 1
ATOM 675 C CA . ASP A 1 88 ? 5.050 -23.774 40.442 1.00 52.03 88 ASP A CA 1
ATOM 676 C C . ASP A 1 88 ? 4.789 -23.053 41.778 1.00 52.03 88 ASP A C 1
ATOM 678 O O . ASP A 1 88 ? 5.723 -22.902 42.573 1.00 52.03 88 ASP A O 1
ATOM 682 N N . PRO A 1 89 ? 3.560 -22.583 42.068 1.00 53.62 89 PRO A N 1
ATOM 683 C CA . PRO A 1 89 ? 3.256 -21.910 43.320 1.00 53.62 89 PRO A CA 1
ATOM 684 C C . PRO A 1 89 ? 2.786 -22.901 44.403 1.00 53.62 89 PRO A C 1
ATOM 686 O O . PRO A 1 89 ? 2.036 -22.506 45.297 1.00 53.62 89 PRO A O 1
ATOM 689 N N . GLY A 1 90 ? 3.158 -24.188 44.331 1.00 56.72 90 GLY A N 1
ATOM 690 C CA . GLY A 1 90 ? 2.465 -25.237 45.088 1.00 56.72 90 GLY A CA 1
ATOM 691 C C . GLY A 1 90 ? 3.282 -26.219 45.928 1.00 56.72 90 GLY A C 1
ATOM 692 O O . GLY A 1 90 ? 2.661 -26.994 46.650 1.00 56.72 90 GLY A O 1
ATOM 693 N N . MET A 1 91 ? 4.618 -26.237 45.897 1.00 51.81 91 MET A N 1
ATOM 694 C CA . MET A 1 91 ? 5.376 -27.371 46.466 1.00 51.81 91 MET A CA 1
ATOM 695 C C . MET A 1 91 ? 6.450 -26.983 47.496 1.00 51.81 91 MET A C 1
ATOM 697 O O . MET A 1 91 ? 7.615 -27.337 47.349 1.00 51.81 91 MET A O 1
ATOM 701 N N . ILE A 1 92 ? 6.053 -26.337 48.601 1.00 52.19 92 ILE A N 1
ATOM 702 C CA . ILE A 1 92 ? 6.714 -26.539 49.909 1.00 52.19 92 ILE A CA 1
ATOM 703 C C . ILE A 1 92 ? 5.641 -26.755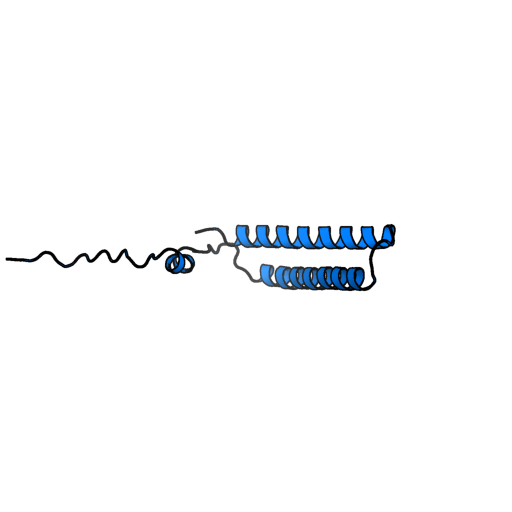 50.986 1.00 52.19 92 ILE A C 1
ATOM 705 O O . ILE A 1 92 ? 5.216 -25.835 51.679 1.00 52.19 92 ILE A O 1
ATOM 709 N N . GLN A 1 93 ? 5.226 -28.011 51.143 1.00 51.31 93 GLN A N 1
ATOM 710 C CA . GLN A 1 93 ? 4.880 -28.568 52.449 1.00 51.31 93 GLN A CA 1
ATOM 711 C C . GLN A 1 93 ? 5.648 -29.880 52.608 1.00 51.31 93 GLN A C 1
ATOM 713 O O . GLN A 1 93 ? 5.216 -30.938 52.156 1.00 51.31 93 GLN A O 1
ATOM 718 N N . THR A 1 94 ? 6.815 -29.796 53.241 1.00 46.53 94 THR A N 1
ATOM 719 C CA . THR A 1 94 ? 7.517 -30.951 53.803 1.00 46.53 94 THR A CA 1
ATOM 720 C C . THR A 1 94 ? 7.637 -30.745 55.306 1.00 46.53 94 THR A C 1
ATOM 722 O O . THR A 1 94 ? 8.390 -29.866 55.717 1.00 46.53 94 THR A O 1
ATOM 725 N N . LEU A 1 95 ? 6.898 -31.593 56.036 1.00 45.31 95 LEU A N 1
ATOM 726 C CA . LEU A 1 95 ? 6.991 -31.972 57.457 1.00 45.31 95 LEU A CA 1
ATOM 727 C C . LEU A 1 95 ? 6.916 -30.858 58.513 1.00 45.31 95 LEU A C 1
ATOM 729 O O . LEU A 1 95 ? 7.908 -30.127 58.704 1.00 45.31 95 LEU A O 1
#

Sequence (95 aa):
MIPLSWLLIAWLGMLGLFFLVALITLFTHLRYGVASFVTYLSTLLFIGVSAAALLVASNYLITIDWNQSLDLGPSLGPLFDLPGTIEDPGMIQTL

Secondary structure (DSSP, 8-state):
-EEHHHHHHHHHHHHHHHHHHHHHHHHHHHHH--S-HHHHHHHHHHHHHHHHHHHHHHHHHHHS-TT-EE--HHHHHHHH--TT-----------

Radius of gyration: 23.71 Å; chains: 1; bounding box: 34×39×80 Å

pLDDT: mean 80.67, std 13.54, range [45.31, 94.06]